Protein AF-A0A818NJR4-F1 (afdb_monomer)

Solvent-accessible surface area (backbone atoms only — not comparable to full-atom values): 6961 Å² total; per-residue (Å²): 137,70,73,63,60,64,56,53,50,60,52,48,54,42,53,51,50,45,51,49,51,53,51,52,52,50,48,64,62,46,49,62,53,52,51,49,52,50,43,23,76,72,75,38,86,69,60,56,58,82,55,47,62,59,53,66,51,56,66,70,51,50,72,69,46,45,61,60,55,52,42,71,61,34,60,69,57,45,52,52,49,52,47,52,69,71,59,62,70,75,82,77,79,76,81,81,71,82,58,94,88,49,102,60,92,76,88,81,84,84,82,131

Secondary structure (DSSP, 8-state):
--HHHHHHHHHHHHHHHHHHHHHHHHHHHHHHHHHHHHHHHHT-TTTTHHHHHHHHHGGGGHHHHHHHHHHHH-HHHHHHHHHHHHT------------TT-SS--------

Sequence (112 aa):
MSRQQGVNWRRHRKMVLQLLIISSFHLAIWLPLVSTLLIEMTVQPSFMINQLETMQFAPYFIPLFLPMICLSSQPELVSKIKNHIRMRPMNRVSVVTYNRNATRPVTIAIAR

Foldseek 3Di:
DPPVVVVVVVLVVLVVVLVVVLVVVVCVLVVVLVVQVVCCVPPNVPRCPVVNVVSVCSVVCSVVCVVVSVCVSCVVVVVVVVCVVVPPPPPPPQPQDDDPPDPDGDRDDDDD

Mean predicted aligned error: 15.18 Å

Structure (mmCIF, N/CA/C/O backbone):
data_AF-A0A818NJR4-F1
#
_entry.id   AF-A0A818NJR4-F1
#
loop_
_atom_site.group_PDB
_atom_site.id
_atom_site.type_symbol
_atom_site.label_atom_id
_atom_site.label_alt_id
_atom_site.label_comp_id
_atom_site.label_asym_id
_atom_site.label_entity_id
_atom_site.label_seq_id
_atom_site.pdbx_PDB_ins_code
_atom_site.Cartn_x
_atom_site.Cartn_y
_atom_site.Cartn_z
_atom_site.occupancy
_atom_site.B_iso_or_equiv
_atom_site.auth_seq_id
_atom_site.auth_comp_id
_atom_site.auth_asym_id
_atom_site.auth_atom_id
_atom_site.pdbx_PDB_model_num
ATOM 1 N N . MET A 1 1 ? -0.482 13.330 40.246 1.00 47.00 1 MET A N 1
ATOM 2 C CA . MET A 1 1 ? -0.878 13.546 38.831 1.00 47.00 1 MET A CA 1
ATOM 3 C C . MET A 1 1 ? 0.067 12.892 37.793 1.00 47.00 1 MET A C 1
ATOM 5 O O . MET A 1 1 ? 0.033 13.271 36.635 1.00 47.00 1 MET A O 1
ATOM 9 N N . SER A 1 2 ? 0.857 11.855 38.122 1.00 53.16 2 SER A N 1
ATOM 10 C CA . SER A 1 2 ? 1.909 11.317 37.222 1.00 53.16 2 SER A CA 1
ATOM 11 C C . SER A 1 2 ? 1.550 10.047 36.423 1.00 53.16 2 SER A C 1
ATOM 13 O O . SER A 1 2 ? 2.251 9.697 35.479 1.00 53.16 2 SER A O 1
ATOM 15 N N . ARG A 1 3 ? 0.451 9.342 36.736 1.00 53.56 3 ARG A N 1
ATOM 16 C CA . ARG A 1 3 ? 0.111 8.062 36.069 1.00 53.56 3 ARG A CA 1
ATOM 17 C C . ARG A 1 3 ? -0.466 8.204 34.653 1.00 53.56 3 ARG A C 1
ATOM 19 O O . ARG A 1 3 ? -0.412 7.249 33.885 1.00 53.56 3 ARG A O 1
ATOM 26 N N . GLN A 1 4 ? -0.983 9.377 34.282 1.00 56.03 4 GLN A N 1
ATOM 27 C CA . GLN A 1 4 ? -1.587 9.596 32.959 1.00 56.03 4 GLN A CA 1
ATOM 28 C C . GLN A 1 4 ? -0.545 9.740 31.833 1.00 56.03 4 GLN A C 1
ATOM 30 O O . GLN A 1 4 ? -0.816 9.365 30.693 1.00 56.03 4 GLN A O 1
ATOM 35 N N . GLN A 1 5 ? 0.674 10.198 32.143 1.00 55.72 5 GLN A N 1
ATOM 36 C CA . GLN A 1 5 ? 1.730 10.400 31.141 1.00 55.72 5 GLN A CA 1
ATOM 37 C C . GLN A 1 5 ? 2.234 9.076 30.538 1.00 55.72 5 GLN A C 1
ATOM 39 O O . GLN A 1 5 ? 2.406 8.972 29.324 1.00 55.72 5 GLN A O 1
ATOM 44 N N . GLY A 1 6 ? 2.383 8.024 31.353 1.00 59.34 6 GLY A N 1
ATOM 45 C CA . GLY A 1 6 ? 2.822 6.705 30.876 1.00 59.34 6 GLY A CA 1
ATOM 46 C C . GLY A 1 6 ? 1.813 6.004 29.953 1.00 59.34 6 GLY A C 1
ATOM 47 O O . GLY A 1 6 ? 2.205 5.266 29.045 1.00 59.34 6 GLY A O 1
ATOM 48 N N . VAL A 1 7 ? 0.514 6.260 30.145 1.00 61.12 7 VAL A N 1
ATOM 49 C CA . VAL A 1 7 ? -0.568 5.707 29.309 1.00 61.12 7 VAL A CA 1
ATOM 50 C C . VAL A 1 7 ? -0.608 6.401 27.944 1.00 61.12 7 VAL A C 1
ATOM 52 O O . VAL A 1 7 ? -0.679 5.726 26.913 1.00 61.12 7 VAL A O 1
ATOM 55 N N . ASN A 1 8 ? -0.457 7.728 27.917 1.00 66.69 8 ASN A N 1
ATOM 56 C CA . ASN A 1 8 ? -0.385 8.493 26.670 1.00 66.69 8 ASN A CA 1
ATOM 57 C C . ASN A 1 8 ? 0.857 8.135 25.842 1.00 66.69 8 ASN A C 1
ATOM 59 O O . ASN A 1 8 ? 0.755 8.001 24.623 1.00 66.69 8 ASN A O 1
ATOM 63 N N . TRP A 1 9 ? 1.995 7.870 26.490 1.00 70.62 9 TRP A N 1
ATOM 64 C CA . TRP A 1 9 ? 3.227 7.456 25.811 1.00 70.62 9 TRP A CA 1
ATOM 65 C C . TRP A 1 9 ? 3.078 6.127 25.059 1.00 70.62 9 TRP A C 1
ATOM 67 O O . TRP A 1 9 ? 3.423 6.023 23.881 1.00 70.62 9 TRP A O 1
ATOM 77 N N . ARG A 1 10 ? 2.501 5.101 25.702 1.00 69.94 10 ARG A N 1
ATOM 78 C CA . ARG A 1 10 ? 2.254 3.801 25.047 1.00 69.94 10 ARG A CA 1
ATOM 79 C C . ARG A 1 10 ? 1.285 3.924 23.870 1.00 69.94 10 ARG A C 1
ATOM 81 O O . ARG A 1 10 ? 1.463 3.229 22.871 1.00 69.94 10 ARG A O 1
ATOM 88 N N . ARG A 1 11 ? 0.284 4.804 23.972 1.00 71.00 11 ARG A N 1
ATOM 89 C CA . ARG A 1 11 ? -0.668 5.083 22.888 1.00 71.00 11 ARG A CA 1
ATOM 90 C C . ARG A 1 11 ? 0.004 5.797 21.712 1.00 71.00 11 ARG A C 1
ATOM 92 O O . ARG A 1 11 ? -0.195 5.387 20.573 1.00 71.00 11 ARG A O 1
ATOM 99 N N . HIS A 1 12 ? 0.848 6.791 21.983 1.00 76.75 12 HIS A N 1
ATOM 100 C CA . HIS A 1 12 ? 1.619 7.491 20.953 1.00 76.75 12 HIS A CA 1
ATOM 101 C C . HIS A 1 12 ? 2.560 6.555 20.190 1.00 76.75 12 HIS A C 1
ATOM 103 O O . HIS A 1 12 ? 2.565 6.576 18.963 1.00 76.75 12 HIS A O 1
ATOM 109 N N . ARG A 1 13 ? 3.286 5.664 20.880 1.00 78.88 13 ARG A N 1
ATOM 110 C CA . ARG A 1 13 ? 4.189 4.707 20.209 1.00 78.88 13 ARG A CA 1
ATOM 111 C C . ARG A 1 13 ? 3.464 3.801 19.210 1.00 78.88 13 ARG A C 1
ATOM 113 O O . ARG A 1 13 ? 4.013 3.525 18.151 1.00 78.88 13 ARG A O 1
ATOM 120 N N . LYS A 1 14 ? 2.236 3.366 19.514 1.00 77.12 14 LYS A N 1
ATOM 121 C CA . LYS A 1 14 ? 1.429 2.544 18.593 1.00 77.12 14 LYS A CA 1
ATOM 122 C C . LYS A 1 14 ? 1.005 3.318 17.346 1.00 77.12 14 LYS A C 1
ATOM 124 O O . LYS A 1 14 ? 1.113 2.791 16.247 1.00 77.12 14 LYS A O 1
ATOM 129 N N . MET A 1 15 ? 0.588 4.573 17.514 1.00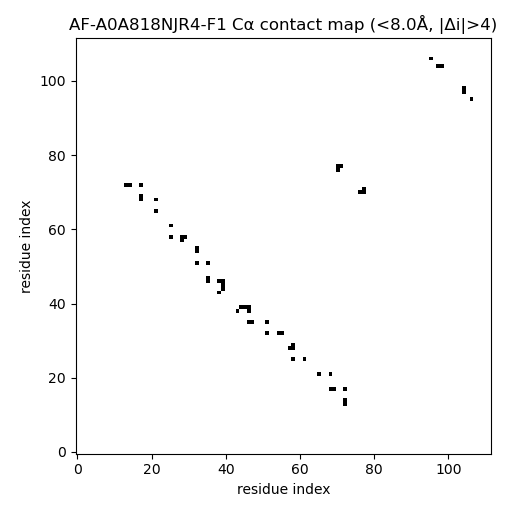 80.00 15 MET A N 1
ATOM 130 C CA . MET A 1 15 ? 0.206 5.440 16.396 1.00 80.00 15 MET A CA 1
ATOM 131 C C . MET A 1 15 ? 1.403 5.762 15.493 1.00 80.00 15 MET A C 1
ATOM 133 O O . MET A 1 15 ? 1.285 5.692 14.275 1.00 80.00 15 MET A O 1
ATOM 137 N N . VAL A 1 16 ? 2.570 6.038 16.085 1.00 84.81 16 VAL A N 1
ATOM 138 C CA . VAL A 1 16 ? 3.818 6.251 15.334 1.00 84.81 16 VAL A CA 1
ATOM 139 C C . VAL A 1 16 ? 4.222 4.987 14.578 1.00 84.81 16 VAL A C 1
ATOM 141 O O . VAL A 1 16 ? 4.574 5.075 13.408 1.00 84.81 16 VAL A O 1
ATOM 144 N N . LEU A 1 17 ? 4.126 3.808 15.203 1.00 83.31 17 LEU A N 1
ATOM 145 C CA . LEU A 1 17 ? 4.439 2.543 14.536 1.00 83.31 17 LEU A CA 1
ATOM 146 C C . LEU A 1 17 ? 3.480 2.262 13.372 1.00 83.31 17 LEU A C 1
ATOM 148 O O . LEU A 1 17 ? 3.923 1.838 12.313 1.00 83.31 17 LEU A O 1
ATOM 152 N N . GLN A 1 18 ? 2.184 2.538 13.542 1.00 83.81 18 GLN A N 1
ATOM 153 C CA . GLN A 1 18 ? 1.201 2.420 12.465 1.00 83.81 18 GLN A CA 1
ATOM 154 C C . GLN A 1 18 ? 1.551 3.345 11.298 1.00 83.81 18 GLN A C 1
ATOM 156 O O . GLN A 1 18 ? 1.560 2.905 10.151 1.00 83.81 18 GLN A O 1
ATOM 161 N N . LEU A 1 19 ? 1.857 4.611 11.590 1.00 85.75 19 LEU A N 1
ATOM 162 C CA . LEU A 1 19 ? 2.233 5.581 10.569 1.00 85.75 19 LEU A CA 1
ATOM 163 C C . LEU A 1 19 ? 3.508 5.139 9.844 1.00 85.75 19 LEU A C 1
ATOM 165 O O . LEU A 1 19 ? 3.564 5.194 8.624 1.00 85.75 19 LEU A O 1
ATOM 169 N N . LEU A 1 20 ? 4.491 4.625 10.584 1.00 88.56 20 LEU A N 1
ATOM 170 C CA . LEU A 1 20 ? 5.731 4.103 10.023 1.00 88.56 20 LEU A CA 1
ATOM 171 C C . LEU A 1 20 ? 5.476 2.895 9.113 1.00 88.56 20 LEU A C 1
ATOM 173 O O . LEU A 1 20 ? 5.998 2.867 8.007 1.00 88.56 20 LEU A O 1
ATOM 177 N N . ILE A 1 21 ? 4.617 1.952 9.516 1.00 86.81 21 ILE A N 1
ATOM 178 C CA . ILE A 1 21 ? 4.230 0.805 8.678 1.00 86.81 21 ILE A CA 1
ATOM 179 C C . ILE A 1 21 ? 3.528 1.274 7.398 1.00 86.81 21 ILE A C 1
ATOM 181 O O . ILE A 1 21 ? 3.8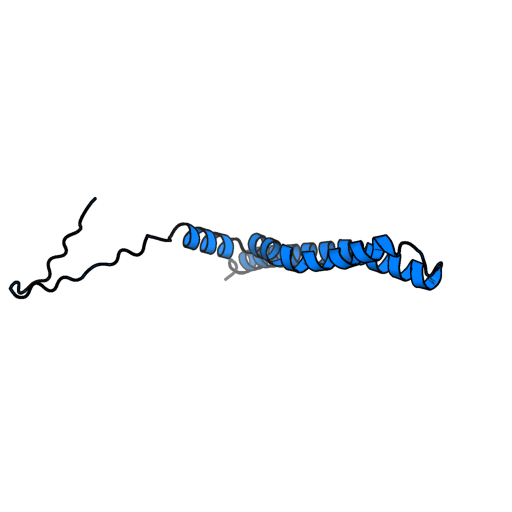80 0.808 6.317 1.00 86.81 21 ILE A O 1
ATOM 185 N N . ILE A 1 22 ? 2.570 2.204 7.494 1.00 86.88 22 ILE A N 1
ATOM 186 C CA . ILE A 1 22 ? 1.847 2.731 6.323 1.00 86.88 22 ILE A CA 1
ATOM 187 C C . ILE A 1 22 ? 2.811 3.443 5.375 1.00 86.88 22 ILE A C 1
ATOM 189 O O . ILE A 1 22 ? 2.748 3.216 4.168 1.00 86.88 22 ILE A O 1
ATOM 193 N N . SER A 1 23 ? 3.709 4.269 5.912 1.00 89.88 23 SER A N 1
ATOM 194 C CA . SER A 1 23 ? 4.704 5.001 5.130 1.00 89.88 23 SER A CA 1
ATOM 195 C C . SER A 1 23 ? 5.710 4.064 4.467 1.00 89.88 23 SER A C 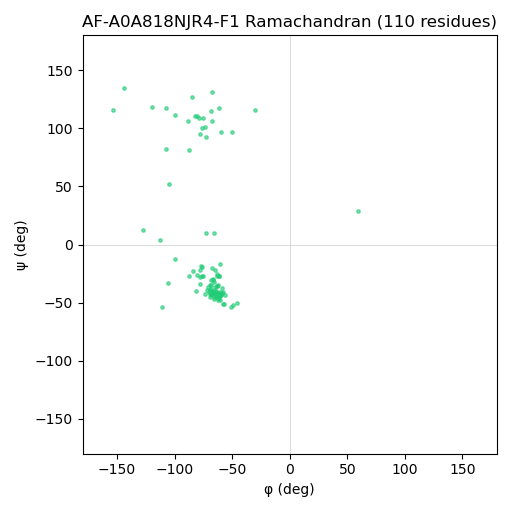1
ATOM 197 O O . SER A 1 23 ? 5.980 4.208 3.279 1.00 89.88 23 SER A O 1
ATOM 199 N N . SER A 1 24 ? 6.231 3.071 5.193 1.00 89.56 24 SER A N 1
ATOM 200 C CA . SER A 1 24 ? 7.140 2.067 4.633 1.00 89.56 24 SER A CA 1
ATOM 201 C C . SER A 1 24 ? 6.461 1.223 3.556 1.00 89.56 24 SER A C 1
ATOM 203 O O . SER A 1 24 ? 7.067 0.968 2.521 1.00 89.56 24 SER A O 1
ATOM 205 N N . PHE A 1 25 ? 5.200 0.833 3.757 1.00 88.12 25 PHE A N 1
ATOM 206 C CA . PHE A 1 25 ? 4.424 0.089 2.763 1.00 88.12 25 PHE A CA 1
ATOM 207 C C . PHE A 1 25 ? 4.142 0.932 1.512 1.00 88.12 25 PHE A C 1
ATOM 209 O O . PHE A 1 25 ? 4.309 0.449 0.395 1.00 88.12 25 PHE A O 1
ATOM 216 N N . HIS A 1 26 ? 3.793 2.211 1.692 1.00 88.69 26 HIS A N 1
ATOM 217 C CA . HIS A 1 26 ? 3.657 3.163 0.588 1.00 88.69 26 HIS A CA 1
ATOM 218 C C . HIS A 1 26 ? 4.953 3.280 -0.208 1.00 88.69 26 HIS A C 1
ATOM 220 O O . HIS A 1 26 ? 4.930 3.132 -1.425 1.00 88.69 26 HIS A O 1
ATOM 226 N N . LEU A 1 27 ? 6.076 3.513 0.475 1.00 90.38 27 LEU A N 1
ATOM 227 C CA . LEU A 1 27 ? 7.386 3.634 -0.161 1.00 90.38 27 LEU A CA 1
ATOM 228 C C . LEU A 1 27 ? 7.763 2.358 -0.910 1.00 90.38 27 LEU A C 1
ATOM 230 O O . LEU A 1 27 ? 8.221 2.449 -2.040 1.00 90.38 27 LEU A O 1
ATOM 234 N N . ALA A 1 28 ? 7.529 1.183 -0.323 1.00 89.69 28 ALA A N 1
ATOM 235 C CA . ALA A 1 28 ? 7.838 -0.097 -0.953 1.00 89.69 28 ALA A CA 1
ATOM 236 C C . ALA A 1 28 ? 7.048 -0.336 -2.250 1.00 89.69 28 ALA A C 1
ATOM 238 O O . ALA A 1 28 ? 7.588 -0.928 -3.180 1.00 89.69 28 ALA A O 1
ATOM 239 N N . ILE A 1 29 ? 5.799 0.134 -2.330 1.00 87.38 29 ILE A N 1
ATOM 240 C CA . ILE A 1 29 ? 4.967 0.006 -3.538 1.00 87.38 29 ILE A CA 1
ATOM 241 C C . ILE A 1 29 ? 5.307 1.082 -4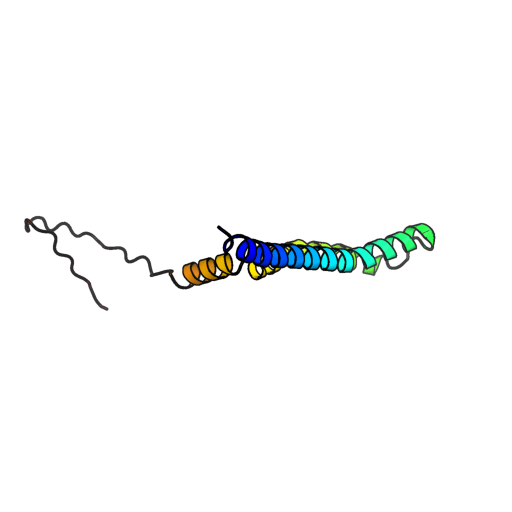.572 1.00 87.38 29 ILE A C 1
ATOM 243 O O . ILE A 1 29 ? 5.356 0.797 -5.766 1.00 87.38 29 ILE A O 1
ATOM 247 N N . TRP A 1 30 ? 5.558 2.315 -4.133 1.00 87.06 30 TRP A N 1
ATOM 248 C CA . TRP A 1 30 ? 5.832 3.435 -5.035 1.00 87.06 30 TRP A CA 1
ATOM 249 C C . TRP A 1 30 ? 7.253 3.434 -5.596 1.00 87.06 30 TRP A C 1
ATOM 251 O O . TRP A 1 30 ? 7.439 3.825 -6.744 1.00 87.06 30 TRP A O 1
ATOM 261 N N . LEU A 1 31 ? 8.253 2.987 -4.831 1.00 89.56 31 LEU A N 1
ATOM 262 C CA . LEU A 1 31 ? 9.652 2.925 -5.274 1.00 89.56 31 LEU A CA 1
ATOM 263 C C . LEU A 1 31 ? 9.845 2.219 -6.623 1.00 89.56 31 LEU A C 1
ATOM 265 O O . LEU A 1 31 ? 10.448 2.836 -7.500 1.00 89.56 31 LEU A O 1
ATOM 269 N N . PRO A 1 32 ? 9.358 0.978 -6.828 1.00 87.06 32 PRO A N 1
ATOM 270 C CA . PRO A 1 32 ? 9.526 0.286 -8.104 1.00 87.06 32 PRO A CA 1
ATOM 271 C C . PRO A 1 32 ? 8.779 0.975 -9.252 1.00 87.06 32 PRO A C 1
ATOM 273 O O . PRO A 1 32 ? 9.259 0.978 -10.382 1.00 87.06 32 PRO A O 1
ATOM 276 N N . LEU A 1 33 ? 7.634 1.606 -8.980 1.00 86.31 33 LEU A N 1
ATOM 277 C CA . LEU A 1 33 ? 6.878 2.347 -9.991 1.00 86.31 33 LEU A CA 1
ATOM 278 C C . LEU A 1 33 ? 7.624 3.616 -10.432 1.00 86.31 33 LEU A C 1
ATOM 280 O O . LEU A 1 33 ? 7.740 3.903 -11.617 1.00 86.31 33 LEU A O 1
ATOM 284 N N . VAL A 1 34 ? 8.163 4.372 -9.475 1.00 88.88 34 VAL A N 1
ATOM 285 C CA . VAL A 1 34 ? 8.911 5.602 -9.765 1.00 88.88 34 VAL A CA 1
ATOM 286 C C . VAL A 1 34 ? 10.240 5.283 -10.442 1.00 88.88 34 VAL A C 1
ATOM 288 O O . VAL A 1 34 ? 10.628 5.993 -11.366 1.00 88.88 34 VAL A O 1
ATOM 291 N N . SER A 1 35 ? 10.936 4.221 -10.025 1.00 89.31 35 SER A N 1
ATOM 292 C CA . SER A 1 35 ? 12.203 3.833 -10.652 1.00 89.31 35 SER A CA 1
ATOM 293 C C . SER A 1 35 ? 12.010 3.364 -12.093 1.00 89.31 35 SER A C 1
ATOM 295 O O . SER A 1 35 ? 12.774 3.779 -12.962 1.00 89.31 35 SER A O 1
ATOM 297 N N . THR A 1 36 ? 10.976 2.563 -12.369 1.00 87.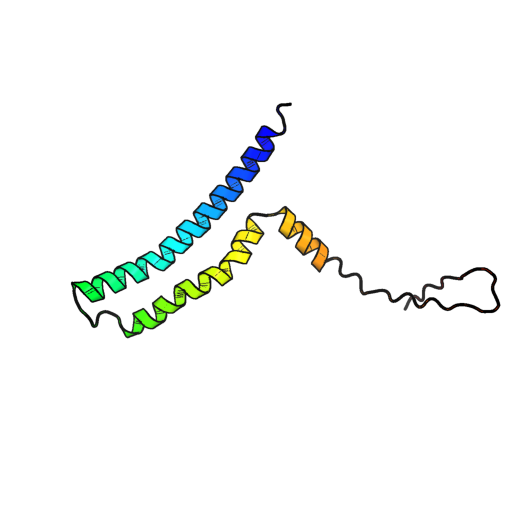19 36 THR A N 1
ATOM 298 C CA . THR A 1 36 ? 10.650 2.122 -13.736 1.00 87.19 36 THR A CA 1
ATOM 299 C C . THR A 1 36 ? 10.265 3.297 -14.630 1.00 87.19 36 THR A C 1
ATOM 301 O O . THR A 1 36 ? 10.832 3.426 -15.713 1.00 87.19 36 THR A O 1
ATOM 304 N N . LEU A 1 37 ? 9.419 4.213 -14.147 1.00 86.00 37 LEU A N 1
ATOM 305 C CA . LEU A 1 37 ? 9.048 5.431 -14.878 1.00 86.00 37 LEU A CA 1
ATOM 306 C C . LEU A 1 37 ? 10.264 6.327 -15.173 1.00 86.00 37 LEU A C 1
ATOM 308 O O . LEU A 1 37 ? 10.392 6.885 -16.261 1.00 86.00 37 LEU A O 1
ATOM 312 N N . LEU A 1 38 ? 11.182 6.467 -14.211 1.00 88.94 38 LEU A N 1
ATOM 313 C CA . LEU A 1 38 ? 12.394 7.266 -14.393 1.00 88.94 38 LEU A CA 1
ATOM 314 C C . LEU A 1 38 ? 13.303 6.661 -15.471 1.00 88.94 38 LEU A C 1
ATOM 316 O O . LEU A 1 38 ? 13.848 7.397 -16.293 1.00 88.94 38 LEU A O 1
ATOM 320 N N . ILE A 1 39 ? 13.450 5.333 -15.490 1.00 87.75 39 ILE A N 1
ATOM 321 C CA . ILE A 1 39 ? 14.229 4.612 -16.510 1.00 87.75 39 ILE A CA 1
ATOM 322 C C . ILE A 1 39 ? 13.582 4.759 -17.890 1.00 87.75 39 ILE A C 1
ATOM 324 O O . ILE A 1 39 ? 14.288 5.003 -18.869 1.00 87.75 39 ILE A O 1
ATOM 328 N N . GLU A 1 40 ? 12.256 4.661 -17.972 1.00 86.31 40 GLU A N 1
ATOM 329 C CA . GLU A 1 40 ? 11.517 4.829 -19.224 1.00 86.31 40 GLU A CA 1
ATOM 330 C C . GLU A 1 40 ? 11.748 6.220 -19.837 1.00 86.31 40 GLU A C 1
ATOM 332 O O . GLU A 1 40 ? 12.027 6.344 -21.029 1.00 86.31 40 GLU A O 1
ATOM 337 N N . MET A 1 41 ? 11.729 7.264 -19.002 1.00 85.81 41 MET A N 1
ATOM 338 C CA . MET A 1 41 ? 11.915 8.654 -19.435 1.00 85.81 41 MET A CA 1
ATOM 339 C C . MET A 1 41 ? 13.369 9.012 -19.776 1.00 85.81 41 MET A C 1
ATOM 341 O O . MET A 1 41 ? 13.600 9.935 -20.555 1.00 85.81 41 MET A O 1
ATOM 345 N N . THR A 1 42 ? 14.354 8.337 -19.173 1.00 89.75 42 THR A N 1
ATOM 346 C CA . THR A 1 42 ? 15.777 8.719 -19.291 1.00 89.75 42 THR A CA 1
ATOM 347 C C . THR A 1 42 ? 16.597 7.814 -20.199 1.00 89.75 42 THR A C 1
ATOM 349 O O . THR A 1 42 ? 17.528 8.296 -20.841 1.00 89.75 42 THR A O 1
ATOM 352 N N . VAL A 1 43 ? 16.284 6.519 -20.250 1.00 89.19 43 VAL A N 1
ATOM 353 C CA . VAL A 1 43 ? 17.100 5.517 -20.948 1.00 89.19 43 VAL A CA 1
ATOM 354 C C . VAL A 1 43 ? 16.384 4.999 -22.185 1.00 89.19 43 VAL A C 1
ATOM 356 O O . VAL A 1 43 ? 16.959 5.019 -23.273 1.00 89.19 43 VAL A O 1
ATOM 359 N N . GLN A 1 44 ? 15.148 4.512 -22.033 1.00 83.88 44 GLN A N 1
ATOM 360 C CA . GLN A 1 44 ? 14.450 3.846 -23.127 1.00 83.88 44 GLN A CA 1
ATOM 361 C C . GLN A 1 44 ? 12.919 3.950 -22.994 1.00 83.88 44 GLN A C 1
ATOM 363 O O . GLN A 1 44 ? 12.351 3.298 -22.117 1.00 83.88 44 GLN A O 1
ATOM 368 N N . PRO A 1 45 ? 12.226 4.629 -23.931 1.00 77.50 45 PRO A N 1
ATOM 369 C CA . PRO A 1 45 ? 10.782 4.901 -23.870 1.00 77.50 45 PRO A CA 1
ATOM 370 C C . PRO A 1 45 ? 9.885 3.673 -24.120 1.00 77.50 45 PRO A C 1
ATOM 372 O O . PRO A 1 45 ? 8.683 3.801 -24.311 1.00 77.50 45 PRO A O 1
ATOM 375 N N . SER A 1 46 ? 10.464 2.472 -24.166 1.00 78.06 46 SER A N 1
ATOM 376 C CA . SER A 1 46 ? 9.743 1.202 -24.303 1.00 78.06 46 SER A CA 1
ATOM 377 C C . SER A 1 46 ? 10.111 0.175 -23.237 1.00 78.06 46 SER A C 1
ATOM 379 O O . SER A 1 46 ? 9.774 -1.008 -23.350 1.00 78.06 46 SER A O 1
ATOM 381 N N . PHE A 1 47 ? 10.811 0.609 -22.190 1.00 73.69 47 PHE A N 1
ATOM 382 C CA . PHE A 1 47 ? 11.202 -0.267 -21.104 1.00 73.69 47 PHE A CA 1
ATOM 383 C C . PHE A 1 47 ? 9.967 -0.714 -20.310 1.00 73.69 47 PHE A C 1
ATOM 385 O O . PHE A 1 47 ? 9.302 0.085 -19.666 1.00 73.69 47 PHE A O 1
ATOM 392 N N . MET A 1 48 ? 9.670 -2.015 -20.345 1.00 75.25 48 MET A N 1
ATOM 393 C CA . MET A 1 48 ? 8.647 -2.648 -19.503 1.00 75.25 48 MET A CA 1
ATOM 394 C C . MET A 1 48 ? 7.205 -2.126 -19.644 1.00 75.25 48 MET A C 1
ATOM 396 O O . MET A 1 48 ? 6.425 -2.314 -18.717 1.00 75.25 48 MET A O 1
ATOM 400 N N . ILE A 1 49 ? 6.796 -1.603 -20.806 1.00 75.25 49 ILE A N 1
ATOM 401 C CA . ILE A 1 49 ? 5.418 -1.115 -21.060 1.00 75.25 49 ILE A CA 1
ATOM 402 C C . ILE A 1 49 ? 4.338 -2.095 -20.549 1.00 75.25 49 ILE A C 1
ATOM 404 O O . ILE A 1 49 ? 3.472 -1.720 -19.765 1.00 75.25 49 ILE A O 1
ATOM 408 N N . ASN A 1 50 ? 4.440 -3.383 -20.902 1.00 76.81 50 ASN A N 1
ATOM 409 C CA . ASN A 1 50 ? 3.455 -4.399 -20.495 1.00 76.81 50 ASN A CA 1
ATOM 410 C C . ASN A 1 50 ? 3.441 -4.662 -18.976 1.00 76.81 50 ASN A C 1
ATOM 412 O O . ASN A 1 50 ? 2.427 -5.063 -18.409 1.00 76.81 50 ASN A O 1
ATOM 416 N N . GLN A 1 51 ? 4.582 -4.488 -18.306 1.00 80.50 51 GLN A N 1
ATOM 417 C CA . GLN A 1 51 ? 4.690 -4.703 -16.861 1.00 80.50 51 GLN A CA 1
ATOM 418 C C . GLN A 1 51 ? 4.320 -3.442 -16.079 1.00 80.50 51 GLN A C 1
ATOM 420 O O . GLN A 1 51 ? 3.810 -3.554 -14.965 1.00 80.50 51 GLN A O 1
ATOM 425 N N . LEU A 1 52 ? 4.505 -2.262 -16.674 1.00 79.12 52 LEU A N 1
ATOM 426 C CA . LEU A 1 52 ? 4.137 -0.979 -16.096 1.00 79.12 52 LEU A CA 1
ATOM 427 C C . LEU A 1 52 ? 2.629 -0.895 -15.866 1.00 79.12 52 LEU A C 1
ATOM 429 O O . LEU A 1 52 ? 2.218 -0.498 -14.779 1.00 79.12 52 LEU A O 1
ATOM 433 N N . GLU A 1 53 ? 1.813 -1.355 -16.820 1.00 78.12 53 GLU A N 1
ATOM 434 C CA . GLU A 1 53 ? 0.356 -1.433 -16.639 1.00 78.12 53 GLU A CA 1
ATOM 435 C C . GLU A 1 53 ? -0.006 -2.268 -15.405 1.00 78.12 53 GLU A C 1
ATOM 437 O O . GLU A 1 53 ? -0.815 -1.854 -14.579 1.00 78.12 53 GLU A O 1
ATOM 442 N N . THR A 1 54 ? 0.659 -3.411 -15.211 1.00 79.75 54 THR A N 1
ATOM 443 C CA . THR A 1 54 ? 0.432 -4.264 -14.033 1.00 79.75 54 THR A CA 1
ATOM 444 C C . THR A 1 54 ? 0.912 -3.587 -12.743 1.00 79.75 54 THR A C 1
ATOM 446 O O . THR A 1 54 ? 0.229 -3.641 -11.718 1.00 79.75 54 THR A O 1
ATOM 449 N N . MET A 1 55 ? 2.064 -2.912 -12.775 1.00 81.19 55 MET A N 1
ATOM 450 C CA . MET A 1 55 ? 2.618 -2.199 -11.619 1.00 81.19 55 MET A CA 1
ATOM 451 C C . MET A 1 55 ? 1.788 -0.971 -11.225 1.00 81.19 55 MET A C 1
ATOM 453 O O . MET A 1 55 ? 1.688 -0.667 -10.036 1.00 81.19 55 MET A O 1
ATOM 457 N N . GLN A 1 56 ? 1.126 -0.311 -12.177 1.00 81.69 56 GLN A N 1
ATOM 458 C CA . GLN A 1 56 ? 0.199 0.792 -11.914 1.00 81.69 56 GLN A CA 1
ATOM 459 C C . GLN A 1 56 ? -1.044 0.357 -11.129 1.00 81.69 56 GLN A C 1
ATOM 461 O O . GLN A 1 56 ? -1.649 1.189 -10.452 1.00 81.69 56 GLN A O 1
ATOM 466 N N . PHE A 1 57 ? -1.410 -0.931 -11.149 1.00 83.44 57 PHE A N 1
ATOM 467 C CA . PHE A 1 57 ? -2.498 -1.452 -10.317 1.00 83.44 57 PHE A CA 1
ATOM 468 C C . PHE A 1 57 ? -2.090 -1.680 -8.854 1.00 83.44 57 PHE A C 1
ATOM 470 O O . PHE A 1 57 ? -2.950 -1.667 -7.971 1.00 83.44 57 PHE A O 1
ATOM 477 N N . ALA A 1 58 ? -0.798 -1.842 -8.552 1.00 82.81 58 ALA A N 1
ATOM 478 C CA . ALA A 1 58 ? -0.328 -2.143 -7.197 1.00 82.81 58 ALA A CA 1
ATOM 479 C C . ALA A 1 58 ? -0.726 -1.081 -6.136 1.00 82.81 58 ALA A C 1
ATOM 481 O O . ALA A 1 58 ? -1.180 -1.468 -5.054 1.00 82.81 58 ALA A O 1
ATOM 482 N N . PRO A 1 59 ? -0.663 0.240 -6.412 1.00 85.06 59 PRO A N 1
ATOM 483 C CA . PRO A 1 59 ? -1.118 1.273 -5.481 1.00 85.06 59 PRO A CA 1
ATOM 484 C C . PRO A 1 59 ? -2.608 1.201 -5.126 1.00 85.06 59 PRO A C 1
ATOM 486 O O . PRO A 1 59 ? -2.988 1.597 -4.024 1.00 85.06 59 PRO A O 1
ATOM 489 N N . TYR A 1 60 ? -3.462 0.660 -6.000 1.00 85.62 60 TYR A N 1
ATOM 490 C CA . TYR A 1 60 ? -4.902 0.543 -5.728 1.00 85.62 60 TYR A CA 1
ATOM 491 C C . TYR A 1 60 ? -5.214 -0.440 -4.595 1.00 85.62 60 TYR A C 1
ATOM 493 O O . TYR A 1 60 ? -6.263 -0.342 -3.958 1.00 85.62 60 TYR A O 1
ATOM 501 N N . PHE A 1 61 ? -4.288 -1.346 -4.276 1.00 83.69 61 PHE A N 1
ATOM 502 C CA . PHE A 1 61 ? -4.423 -2.231 -3.124 1.00 83.69 61 PHE A CA 1
ATOM 503 C C . PHE A 1 61 ? -4.118 -1.530 -1.794 1.00 83.69 61 PHE A C 1
ATOM 505 O O . PHE A 1 61 ? -4.557 -1.989 -0.742 1.00 83.69 61 PHE A O 1
ATOM 512 N N . ILE A 1 62 ? -3.424 -0.390 -1.799 1.00 83.75 62 ILE A N 1
ATOM 513 C CA . ILE A 1 62 ? -3.088 0.346 -0.574 1.00 83.75 62 ILE A CA 1
ATOM 514 C C . ILE A 1 62 ? -4.332 0.736 0.255 1.00 83.75 62 ILE A C 1
ATOM 516 O O . ILE A 1 62 ? -4.362 0.421 1.450 1.00 83.75 62 ILE A O 1
ATOM 520 N N . PRO A 1 63 ? -5.383 1.365 -0.314 1.00 83.88 63 PRO A N 1
ATOM 521 C CA . PRO A 1 63 ? -6.598 1.681 0.439 1.00 83.88 63 PRO A CA 1
ATOM 522 C C . PRO A 1 63 ? -7.347 0.439 0.950 1.00 83.88 63 PRO A C 1
ATOM 524 O O . PRO A 1 63 ? -8.020 0.529 1.975 1.00 83.88 63 PRO A O 1
ATOM 527 N N . LEU A 1 64 ? -7.193 -0.725 0.307 1.00 84.25 64 LEU A N 1
ATOM 528 C CA . LEU A 1 64 ? -7.733 -2.006 0.787 1.00 84.25 64 LEU A CA 1
ATOM 529 C C . LEU A 1 64 ? -7.032 -2.490 2.067 1.00 84.25 64 LEU A C 1
ATOM 531 O O . LEU A 1 64 ? -7.679 -3.057 2.950 1.00 84.25 64 LEU A O 1
ATOM 535 N N . PHE A 1 65 ? -5.731 -2.227 2.208 1.00 79.88 65 PHE A N 1
ATOM 536 C CA . PHE A 1 65 ? -4.961 -2.586 3.403 1.00 79.88 65 PHE A CA 1
ATOM 537 C C . PHE A 1 65 ? -5.069 -1.556 4.537 1.00 79.88 65 PHE A C 1
ATOM 539 O O . PHE A 1 65 ? -4.900 -1.914 5.706 1.00 79.88 65 PHE A O 1
ATOM 546 N N . LEU A 1 66 ? -5.412 -0.300 4.232 1.00 79.69 66 LEU A N 1
ATOM 547 C CA . LEU A 1 66 ? -5.621 0.759 5.227 1.00 79.69 66 LEU A CA 1
ATOM 548 C C . LEU A 1 66 ? -6.543 0.357 6.396 1.00 79.69 66 LEU A C 1
ATOM 550 O O . LEU A 1 66 ? -6.123 0.515 7.544 1.00 79.69 66 LEU A O 1
ATOM 554 N N . PRO A 1 67 ? -7.764 -0.178 6.180 1.00 78.44 67 PRO A N 1
ATOM 555 C CA . PRO A 1 67 ? -8.646 -0.553 7.281 1.00 78.44 67 PRO A CA 1
ATOM 556 C C . PRO A 1 67 ? -8.043 -1.659 8.153 1.00 78.44 67 PRO A C 1
ATOM 558 O O . PRO A 1 67 ? -8.182 -1.597 9.371 1.00 78.44 67 PRO A O 1
ATOM 561 N N . MET A 1 68 ? -7.312 -2.618 7.574 1.00 77.31 68 MET A N 1
ATOM 562 C CA . MET A 1 68 ? -6.634 -3.680 8.333 1.00 77.31 68 MET A CA 1
ATOM 563 C C . MET A 1 68 ? -5.511 -3.128 9.221 1.00 77.31 68 MET A C 1
ATOM 565 O O . MET A 1 68 ? -5.379 -3.513 10.389 1.00 77.31 68 MET A O 1
ATOM 569 N N . ILE A 1 69 ? -4.729 -2.181 8.700 1.00 75.38 69 ILE A N 1
ATOM 570 C CA . ILE A 1 69 ? -3.639 -1.530 9.441 1.00 75.38 69 ILE A CA 1
ATOM 571 C C . ILE A 1 69 ? -4.203 -0.594 10.531 1.00 75.38 69 ILE A C 1
ATOM 573 O O . ILE A 1 69 ? -3.679 -0.522 11.644 1.00 75.38 69 ILE A O 1
ATOM 577 N N . CYS A 1 70 ? -5.322 0.082 10.259 1.00 73.50 70 CYS A N 1
ATOM 578 C CA . CYS A 1 70 ? -6.020 0.920 11.236 1.00 73.50 70 CYS A CA 1
ATOM 579 C C . CYS A 1 70 ? -6.672 0.100 12.358 1.00 73.50 70 CYS A C 1
ATOM 581 O O . CYS A 1 70 ? -6.565 0.465 13.532 1.00 73.50 70 CYS A O 1
ATOM 583 N N . LEU A 1 71 ? -7.307 -1.026 12.019 1.00 71.50 71 LEU A N 1
ATOM 584 C CA . LEU A 1 71 ? -7.920 -1.941 12.986 1.00 71.50 71 LEU A CA 1
ATOM 585 C C . LEU A 1 71 ? -6.876 -2.524 13.943 1.00 71.50 71 LEU A C 1
ATOM 587 O O . LEU A 1 71 ? -7.068 -2.497 15.155 1.00 71.50 71 LEU A O 1
ATOM 591 N N . SER A 1 72 ? -5.739 -2.988 13.427 1.00 67.94 72 SER A N 1
ATOM 592 C CA . SER A 1 72 ? -4.664 -3.553 14.257 1.00 67.94 72 SER A CA 1
ATOM 593 C C . SER A 1 72 ? -4.039 -2.539 15.231 1.00 67.94 72 SER A C 1
ATOM 595 O O . SER A 1 72 ? -3.600 -2.920 16.319 1.00 67.94 72 SER A O 1
ATOM 597 N N . SER A 1 73 ? -4.063 -1.244 14.906 1.00 67.44 73 SER A N 1
ATOM 598 C CA . SER A 1 73 ? -3.549 -0.173 15.773 1.00 67.44 73 SER A CA 1
ATOM 599 C C . SER A 1 73 ? -4.520 0.259 16.885 1.00 67.44 73 SER A C 1
ATOM 601 O O . SER A 1 73 ? -4.085 0.699 17.957 1.00 67.44 73 SER A O 1
ATOM 603 N N . GLN A 1 74 ? -5.834 0.086 16.687 1.00 69.88 74 GLN A N 1
ATOM 604 C CA . GLN A 1 74 ? -6.865 0.390 17.687 1.00 69.88 74 GLN A CA 1
ATOM 605 C C . GLN A 1 74 ? -7.489 -0.884 18.284 1.00 69.88 74 GLN A C 1
ATOM 607 O O . GLN A 1 74 ? -8.603 -1.268 17.918 1.00 69.88 74 GLN A O 1
ATOM 612 N N . PRO A 1 75 ? -6.845 -1.515 19.285 1.00 66.12 75 PRO A N 1
ATOM 613 C CA . PRO A 1 75 ? -7.383 -2.718 19.924 1.00 66.12 75 PRO A CA 1
ATOM 614 C C . PRO A 1 75 ? -8.743 -2.479 20.601 1.00 66.12 75 PRO A C 1
ATOM 616 O O . PRO A 1 75 ? -9.557 -3.395 20.690 1.00 66.12 75 PRO A O 1
ATOM 619 N N . GLU A 1 76 ? -9.027 -1.249 21.042 1.00 68.88 76 GLU A N 1
ATOM 620 C CA . GLU A 1 76 ? -10.341 -0.867 21.576 1.00 68.88 76 GLU A CA 1
ATOM 621 C C . GLU A 1 76 ? -11.440 -0.936 20.513 1.00 68.88 76 GLU A C 1
ATOM 623 O O . GLU A 1 76 ? -12.546 -1.396 20.796 1.00 68.88 76 GLU A O 1
ATOM 628 N N . LEU A 1 77 ? -11.132 -0.523 19.281 1.00 67.75 77 LEU A N 1
ATOM 629 C CA . LEU A 1 77 ? -12.068 -0.578 18.165 1.00 67.75 77 LEU A CA 1
ATOM 630 C C . LEU A 1 77 ? -12.304 -2.029 17.736 1.00 67.75 77 LEU A C 1
ATOM 632 O O . LEU A 1 77 ? -13.449 -2.424 17.539 1.00 67.75 77 LEU A O 1
ATOM 636 N N . VAL A 1 78 ? -11.252 -2.853 17.704 1.00 71.81 78 VAL A N 1
ATOM 637 C CA . VAL A 1 78 ? -11.360 -4.300 17.442 1.00 71.81 78 VAL A CA 1
ATOM 638 C C . VAL A 1 78 ? -12.211 -4.994 18.503 1.00 71.81 78 VAL A C 1
ATOM 640 O O . VAL A 1 78 ? -13.070 -5.806 18.167 1.00 71.81 78 VAL A O 1
ATOM 643 N N . SER A 1 79 ? -12.027 -4.649 19.780 1.00 69.81 79 SER A N 1
ATOM 644 C CA . SER A 1 79 ? -12.844 -5.182 20.875 1.00 69.81 79 SER A CA 1
ATOM 645 C C . SER A 1 79 ? -14.316 -4.769 20.739 1.00 69.81 79 SER A C 1
ATOM 647 O O . SER A 1 79 ? -15.210 -5.608 20.864 1.00 69.81 79 SER A O 1
ATOM 649 N N . LYS A 1 80 ? -14.589 -3.504 20.384 1.00 76.19 80 LYS A N 1
ATOM 650 C CA . LYS A 1 80 ? -15.951 -3.010 20.113 1.00 76.19 80 LYS A CA 1
ATOM 651 C C . LYS A 1 80 ? -16.595 -3.691 18.905 1.00 76.19 80 LYS A C 1
ATOM 653 O O . LYS A 1 80 ? -17.754 -4.082 18.987 1.00 76.19 80 LYS A O 1
ATOM 658 N N . ILE A 1 81 ? -15.852 -3.887 17.817 1.00 77.12 81 ILE A N 1
ATOM 659 C CA . ILE A 1 81 ? -16.327 -4.582 16.613 1.00 77.12 81 ILE A CA 1
ATOM 660 C C . ILE A 1 81 ? -16.611 -6.050 16.925 1.00 77.12 81 ILE A C 1
ATOM 662 O O . ILE A 1 81 ? -17.691 -6.542 16.608 1.00 77.12 81 ILE A O 1
ATOM 666 N N . LYS A 1 82 ? -15.699 -6.740 17.618 1.00 76.50 82 LYS A N 1
ATOM 667 C CA . LYS A 1 82 ? -15.906 -8.122 18.068 1.00 76.50 82 LYS A CA 1
ATOM 668 C C . LYS A 1 82 ? -17.147 -8.232 18.950 1.00 76.50 82 LYS A C 1
ATOM 670 O O . LYS A 1 82 ? -17.926 -9.165 18.781 1.00 76.50 82 LYS A O 1
ATOM 675 N N . ASN A 1 83 ? -17.364 -7.269 19.842 1.00 74.88 83 ASN A N 1
ATOM 676 C CA . ASN A 1 83 ? -18.563 -7.222 20.668 1.00 74.88 83 ASN A CA 1
ATOM 677 C C . ASN A 1 83 ? -19.823 -6.932 19.847 1.00 74.88 83 ASN A C 1
ATOM 679 O O . ASN A 1 83 ? -20.826 -7.577 20.100 1.00 74.88 83 ASN A O 1
ATOM 683 N N . HIS A 1 84 ? -19.796 -6.064 18.833 1.00 74.88 84 HIS A N 1
ATOM 684 C CA . HIS A 1 84 ? -20.957 -5.838 17.960 1.00 74.88 84 HIS A CA 1
ATOM 685 C C . HIS A 1 84 ? -21.281 -7.024 17.045 1.00 74.88 84 HIS A C 1
ATOM 687 O O . HIS A 1 84 ? -22.453 -7.299 16.796 1.00 74.88 84 HIS A O 1
ATOM 693 N N . ILE A 1 85 ? -20.267 -7.746 16.569 1.00 77.56 85 ILE A N 1
ATOM 694 C CA . ILE A 1 85 ? -20.449 -8.958 15.759 1.00 77.56 85 ILE A CA 1
ATOM 695 C C . ILE A 1 85 ? -20.961 -10.110 16.637 1.00 77.56 85 ILE A C 1
ATOM 697 O O . ILE A 1 85 ? -21.844 -10.855 16.224 1.00 77.56 85 ILE A O 1
ATOM 701 N N . ARG A 1 86 ? -20.453 -10.232 17.871 1.00 72.19 86 ARG A N 1
ATOM 702 C CA . ARG A 1 86 ? -20.864 -11.266 18.834 1.00 72.19 86 ARG A CA 1
ATOM 703 C C . ARG A 1 86 ? -22.196 -10.951 19.523 1.00 72.19 86 ARG A C 1
ATOM 705 O O . ARG A 1 86 ? -22.911 -11.870 19.900 1.00 72.19 86 ARG A O 1
ATOM 712 N N . MET A 1 87 ? -22.541 -9.671 19.667 1.00 58.03 87 MET A N 1
ATOM 713 C CA . MET A 1 87 ? -23.799 -9.173 20.229 1.00 58.03 87 MET A CA 1
ATOM 714 C C . MET A 1 87 ? -24.728 -8.648 19.133 1.00 58.03 87 MET A C 1
ATOM 716 O O . MET A 1 87 ? -25.280 -7.555 19.246 1.00 58.03 87 MET A O 1
ATOM 720 N N . ARG A 1 88 ? -24.975 -9.456 18.101 1.00 56.97 88 ARG A N 1
ATOM 721 C CA . ARG A 1 88 ? -26.312 -9.475 17.505 1.00 56.97 88 ARG A CA 1
ATOM 722 C C . ARG A 1 88 ? -27.152 -10.495 18.277 1.00 56.97 88 ARG A C 1
ATOM 724 O O . ARG A 1 88 ? -27.277 -11.626 17.809 1.00 56.97 88 ARG A O 1
ATOM 731 N N . PRO A 1 89 ? -27.733 -10.165 19.451 1.00 56.47 89 PRO A N 1
ATOM 732 C CA . PRO A 1 89 ? -28.898 -10.909 19.872 1.00 56.47 89 PRO A CA 1
ATOM 733 C C . PRO A 1 89 ? -29.947 -10.659 18.791 1.00 56.47 89 PRO A C 1
ATOM 735 O O . PRO A 1 89 ? -30.318 -9.521 18.503 1.00 56.47 89 PRO A O 1
ATOM 738 N N . MET A 1 90 ? -30.335 -11.747 18.134 1.00 57.97 90 MET A N 1
ATOM 739 C CA . MET A 1 90 ? -31.541 -11.877 17.332 1.00 57.97 90 MET A CA 1
ATOM 740 C C . MET A 1 90 ? -32.607 -10.960 17.930 1.00 57.97 90 MET A C 1
ATOM 742 O O . MET A 1 90 ? -32.945 -11.120 19.102 1.00 57.97 90 MET A O 1
ATOM 746 N N . ASN A 1 91 ? -33.027 -9.951 17.165 1.00 54.78 91 ASN A N 1
ATOM 747 C CA . ASN A 1 91 ? -34.019 -8.964 17.564 1.00 54.78 91 ASN A CA 1
ATOM 748 C C . ASN A 1 91 ? -35.235 -9.725 18.116 1.00 54.78 91 ASN A C 1
ATOM 750 O O . ASN A 1 91 ? -36.028 -10.266 17.344 1.00 54.78 91 ASN A O 1
ATOM 754 N N . ARG A 1 92 ? -35.336 -9.877 19.445 1.00 56.53 92 ARG A N 1
ATOM 755 C CA . ARG A 1 92 ? -36.505 -10.481 20.079 1.00 56.53 92 ARG A CA 1
ATOM 756 C C . ARG A 1 92 ? -37.591 -9.435 19.949 1.00 56.53 92 ARG A C 1
ATOM 758 O O . ARG A 1 92 ? -37.696 -8.533 20.771 1.00 56.53 92 ARG A O 1
ATOM 765 N N . VAL A 1 93 ? -38.360 -9.551 18.874 1.00 60.53 93 VAL A N 1
ATOM 766 C CA . VAL A 1 93 ? -39.618 -8.841 18.701 1.00 60.53 93 VAL A CA 1
ATOM 767 C C . VAL A 1 93 ? -40.514 -9.278 19.857 1.00 60.53 93 VAL A C 1
ATOM 769 O O . VAL A 1 93 ? -41.101 -10.357 19.835 1.00 60.53 93 VAL A O 1
ATOM 772 N N . SER A 1 94 ? -40.560 -8.482 20.920 1.00 56.47 94 SER A N 1
ATOM 773 C CA . SER A 1 94 ? -41.544 -8.649 21.979 1.00 56.47 94 SER A CA 1
ATOM 774 C C . SER A 1 94 ? -42.879 -8.160 21.434 1.00 56.47 94 SER A C 1
ATOM 776 O O . SER A 1 94 ? -43.120 -6.956 21.346 1.00 56.47 94 SER A O 1
ATOM 778 N N . VAL A 1 95 ? -43.732 -9.096 21.029 1.00 57.25 95 VAL A N 1
ATOM 779 C CA . VAL A 1 95 ? -45.135 -8.813 20.729 1.00 57.25 95 VAL A CA 1
AT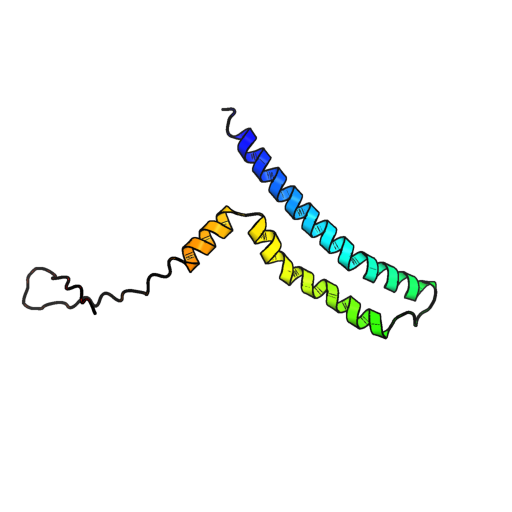OM 780 C C . VAL A 1 95 ? -45.811 -8.455 22.052 1.00 57.25 95 VAL A C 1
ATOM 782 O O . VAL A 1 95 ? -46.005 -9.312 22.911 1.00 57.25 95 VAL A O 1
ATOM 785 N N . VAL A 1 96 ? -46.114 -7.172 22.253 1.00 59.19 96 VAL A N 1
ATOM 786 C CA . VAL A 1 96 ? -46.908 -6.711 23.396 1.00 59.19 96 VAL A CA 1
ATOM 787 C C . VAL A 1 96 ? -48.370 -7.006 23.083 1.00 59.19 96 VAL A C 1
ATOM 789 O O . VAL A 1 96 ? -49.042 -6.234 22.403 1.00 59.19 96 VAL A O 1
ATOM 792 N N . THR A 1 97 ? -48.867 -8.147 23.549 1.00 56.94 97 THR A N 1
ATOM 793 C CA . THR A 1 97 ? -50.294 -8.467 23.468 1.00 56.94 97 THR A CA 1
ATOM 794 C C . THR A 1 97 ? -51.023 -7.712 24.579 1.00 56.94 97 THR A C 1
ATOM 796 O O . THR A 1 97 ? -50.876 -8.028 25.759 1.00 56.94 97 THR A O 1
ATOM 799 N N . TYR A 1 98 ? -51.803 -6.689 24.224 1.00 49.91 98 TYR A N 1
ATOM 800 C CA . TYR A 1 98 ? -52.651 -5.973 25.178 1.00 49.91 98 TYR A CA 1
ATOM 801 C C . TYR A 1 98 ? -53.882 -6.835 25.496 1.00 49.91 98 TYR A C 1
ATOM 803 O O . TYR A 1 98 ? -54.814 -6.929 24.697 1.00 49.91 98 TYR A O 1
ATOM 811 N N . ASN A 1 99 ? -53.875 -7.520 26.642 1.00 51.78 99 ASN A N 1
ATOM 812 C CA . ASN A 1 99 ? -55.029 -8.285 27.109 1.00 51.78 99 ASN A CA 1
ATOM 813 C C . ASN A 1 99 ? -56.096 -7.318 27.645 1.00 51.78 99 ASN A C 1
ATOM 815 O O . ASN A 1 99 ? -55.928 -6.724 28.706 1.00 51.78 99 ASN A O 1
ATOM 819 N N . ARG A 1 100 ? -57.205 -7.183 26.909 1.00 52.50 100 ARG A N 1
ATOM 820 C CA . ARG A 1 100 ? -58.312 -6.256 27.201 1.00 52.50 100 ARG A CA 1
ATOM 821 C C . ARG A 1 100 ? -59.003 -6.505 28.553 1.00 52.50 100 ARG A C 1
ATOM 823 O O . ARG A 1 100 ? -59.682 -5.609 29.037 1.00 52.50 100 ARG A O 1
ATOM 830 N N . ASN A 1 101 ? -58.810 -7.678 29.165 1.00 57.91 101 ASN A N 1
ATOM 831 C CA . ASN A 1 101 ? -59.519 -8.091 30.382 1.00 57.91 101 ASN A CA 1
ATOM 832 C C . ASN A 1 101 ? -58.623 -8.201 31.627 1.00 57.91 101 ASN A C 1
ATOM 834 O O . ASN A 1 101 ? -59.099 -8.614 32.682 1.00 57.91 101 ASN A O 1
ATOM 838 N N . ALA A 1 102 ? -57.339 -7.844 31.537 1.00 54.97 102 ALA A N 1
ATOM 839 C CA . ALA A 1 102 ? -56.428 -7.883 32.675 1.00 54.97 102 ALA A CA 1
ATOM 840 C C . ALA A 1 102 ? -55.874 -6.483 32.951 1.00 54.97 102 ALA A C 1
ATOM 842 O O . ALA A 1 102 ? -55.137 -5.922 32.147 1.00 54.97 102 ALA A O 1
ATOM 843 N N . THR A 1 103 ? -56.155 -5.940 34.135 1.00 56.25 103 THR A N 1
ATOM 844 C CA . THR A 1 103 ? -55.612 -4.666 34.644 1.00 56.25 103 THR A CA 1
ATOM 845 C C . THR A 1 103 ? -54.093 -4.692 34.884 1.00 56.25 103 THR A C 1
ATOM 847 O O . THR A 1 103 ? -53.549 -3.765 35.484 1.00 56.25 103 THR A O 1
ATOM 850 N N . ARG A 1 104 ? -53.379 -5.737 34.437 1.00 45.19 104 ARG A N 1
ATOM 851 C CA . ARG A 1 104 ? -51.916 -5.850 34.496 1.00 45.19 104 ARG A CA 1
ATOM 852 C C . ARG A 1 104 ? -51.367 -6.566 33.251 1.00 45.19 104 ARG A C 1
ATOM 854 O O . ARG A 1 104 ? -51.912 -7.603 32.873 1.00 45.19 104 ARG A O 1
ATOM 861 N N . PRO A 1 105 ? -50.287 -6.053 32.631 1.00 47.62 105 PRO A N 1
ATOM 862 C CA . PRO A 1 105 ? -49.645 -6.709 31.497 1.00 47.62 105 PRO A CA 1
ATOM 863 C C . PRO A 1 105 ? -48.978 -8.017 31.942 1.00 47.62 105 PRO A C 1
ATOM 865 O O . PRO A 1 105 ? -48.242 -8.040 32.928 1.00 47.62 105 PRO A O 1
ATOM 868 N N . VAL A 1 106 ? -49.228 -9.106 31.208 1.00 61.03 106 VAL A N 1
ATOM 869 C CA . VAL A 1 106 ? -48.592 -10.412 31.43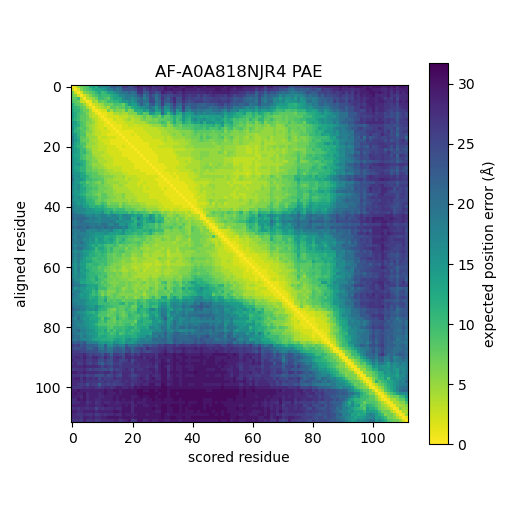6 1.00 61.03 106 VAL A CA 1
ATOM 870 C C . VAL A 1 106 ? -47.581 -10.666 30.325 1.00 61.03 106 VAL A C 1
ATOM 872 O O . VAL A 1 106 ? -47.940 -10.769 29.153 1.00 61.03 106 VAL A O 1
ATOM 875 N N . THR A 1 107 ? -46.312 -10.784 30.701 1.00 53.59 107 THR A N 1
ATOM 876 C CA . THR A 1 107 ? -45.217 -11.119 29.787 1.00 53.59 107 THR A CA 1
ATOM 877 C C . THR A 1 107 ? -45.077 -12.635 29.718 1.00 53.59 107 THR A C 1
ATOM 879 O O . THR A 1 107 ? -44.578 -13.250 30.658 1.00 53.59 107 THR A O 1
ATOM 882 N N . ILE A 1 108 ? -45.505 -13.253 28.616 1.00 55.44 108 ILE A N 1
ATOM 883 C CA . ILE A 1 108 ? -45.318 -14.693 28.392 1.00 55.44 108 ILE A CA 1
ATOM 884 C C . ILE A 1 108 ? -44.114 -14.877 27.467 1.00 55.44 108 ILE A C 1
ATOM 886 O O . ILE A 1 108 ? -44.150 -14.509 26.294 1.00 55.44 108 ILE A O 1
ATOM 890 N N . ALA A 1 109 ? -43.027 -15.431 28.002 1.00 45.44 109 ALA A N 1
ATOM 891 C CA . ALA A 1 109 ? -41.880 -15.841 27.205 1.00 45.44 109 ALA A CA 1
ATOM 892 C C . ALA A 1 109 ? -42.164 -17.220 26.596 1.00 45.44 109 ALA A C 1
ATOM 894 O O . ALA A 1 109 ? -42.214 -18.219 27.307 1.00 45.44 109 ALA A O 1
ATOM 895 N N . ILE A 1 110 ? -42.353 -17.275 25.278 1.00 50.75 110 ILE A N 1
ATOM 896 C CA . ILE A 1 110 ? -42.496 -18.535 24.543 1.00 50.75 110 ILE A CA 1
ATOM 897 C C . ILE A 1 110 ? -41.088 -19.098 24.313 1.00 50.75 110 ILE A C 1
ATOM 899 O O . ILE A 1 110 ? -40.297 -18.515 23.567 1.00 50.75 110 ILE A O 1
ATOM 903 N N . ALA A 1 111 ? -40.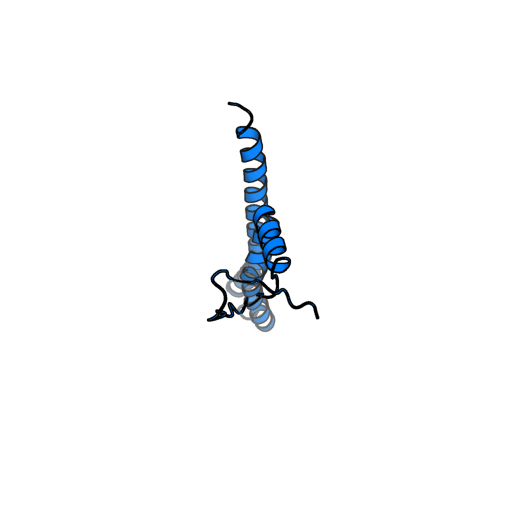765 -20.204 24.981 1.00 44.62 111 ALA A N 1
ATOM 904 C CA . ALA A 1 111 ? -39.616 -21.038 24.651 1.00 44.62 111 ALA A CA 1
ATOM 905 C C . ALA A 1 111 ? -40.034 -22.018 23.543 1.00 44.62 111 ALA A C 1
ATOM 907 O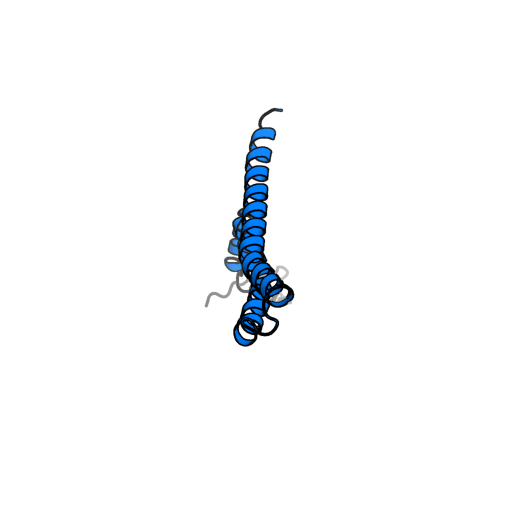 O . ALA A 1 111 ? -41.062 -22.683 23.670 1.00 44.62 111 ALA A O 1
ATOM 908 N N . ARG A 1 112 ? -39.274 -22.048 22.446 1.00 40.62 112 ARG A N 1
ATOM 909 C CA . ARG A 1 112 ? -39.298 -23.126 21.451 1.00 40.62 112 ARG A CA 1
ATOM 910 C C . ARG A 1 112 ? -38.141 -24.063 21.735 1.00 40.62 112 ARG A C 1
ATOM 912 O O . ARG A 1 112 ? -37.072 -23.523 22.104 1.00 40.62 112 ARG A O 1
#

Organism: NCBI:txid433720

Radius of gyration: 28.02 Å; Cα contacts (8 Å, |Δi|>4): 29; chains: 1; bounding box: 77×37×63 Å

pLDDT: mean 72.65, std 13.61, range [40.62, 90.38]